Protein AF-X1D6K4-F1 (afdb_monomer)

Solvent-accessible surface area (backbone atoms only — not comparable to full-atom values): 9293 Å² total; per-residue (Å²): 50,53,59,62,35,19,42,33,25,48,25,46,41,37,76,73,69,66,44,91,70,53,72,70,46,48,55,53,16,47,40,40,63,78,58,61,64,81,54,57,71,59,52,52,49,46,63,71,67,69,60,62,79,47,76,46,64,19,52,45,5,48,32,28,40,54,44,59,71,41,58,95,36,74,65,31,14,37,45,28,66,52,76,59,59,41,68,66,34,46,58,49,17,62,76,69,77,43,62,47,64,56,30,28,29,37,39,20,58,60,42,35,44,44,61,42,59,56,78,88,50,46,68,59,51,51,51,57,34,46,77,70,78,40,64,73,47,88,37,57,47,80,38,75,58,65,48,72,40,37,30,39,50,54,95,96,44,75,44,79,56,66,74,44,42,49,76,86,80,132

Structure (mmCIF, N/CA/C/O backbone):
data_AF-X1D6K4-F1
#
_entry.id   AF-X1D6K4-F1
#
loop_
_atom_site.group_PDB
_atom_site.id
_atom_site.type_symbol
_atom_site.label_atom_id
_atom_site.label_alt_id
_atom_site.label_comp_id
_atom_site.label_asym_id
_atom_site.label_entity_id
_atom_site.label_seq_id
_atom_site.pdbx_PDB_ins_code
_atom_site.Cartn_x
_atom_site.Cartn_y
_atom_site.Cartn_z
_atom_site.occupancy
_atom_site.B_iso_or_equiv
_atom_site.auth_seq_id
_atom_site.auth_comp_id
_atom_site.auth_asym_id
_atom_site.auth_atom_id
_atom_site.pdbx_PDB_model_num
ATOM 1 N N . THR A 1 1 ? -1.199 1.014 5.982 1.00 97.06 1 THR A N 1
ATOM 2 C CA . THR A 1 1 ? -0.682 -0.200 5.322 1.00 97.06 1 THR A CA 1
ATOM 3 C C . THR A 1 1 ? 0.587 -0.682 6.001 1.00 97.06 1 THR A C 1
ATOM 5 O O . THR A 1 1 ? 1.212 0.116 6.697 1.00 97.06 1 THR A O 1
ATOM 8 N N . THR A 1 2 ? 0.950 -1.955 5.843 1.00 97.38 2 THR A N 1
ATOM 9 C CA . THR A 1 2 ? 2.176 -2.576 6.384 1.00 97.38 2 THR A CA 1
ATOM 10 C C . THR A 1 2 ? 3.411 -2.428 5.498 1.00 97.38 2 THR A C 1
ATOM 12 O O . THR A 1 2 ? 4.518 -2.670 5.970 1.00 97.38 2 THR A O 1
ATOM 15 N N . GLY A 1 3 ? 3.264 -1.996 4.246 1.00 95.19 3 GLY A N 1
ATOM 16 C CA . GLY A 1 3 ? 4.402 -1.948 3.334 1.00 95.19 3 GLY A CA 1
ATOM 17 C C . GLY A 1 3 ? 4.205 -1.071 2.113 1.00 95.19 3 GLY A C 1
ATOM 18 O O . GLY A 1 3 ? 3.237 -0.311 2.012 1.00 95.19 3 GLY A O 1
ATOM 19 N N . TYR A 1 4 ? 5.191 -1.167 1.224 1.00 96.06 4 TYR A N 1
ATOM 20 C CA . TYR A 1 4 ? 5.246 -0.433 -0.032 1.00 96.06 4 TYR A CA 1
ATOM 21 C C . TYR A 1 4 ? 4.460 -1.154 -1.130 1.00 96.06 4 TYR A C 1
ATOM 23 O O . TYR A 1 4 ? 4.380 -2.378 -1.138 1.00 96.06 4 TYR A O 1
ATOM 31 N N . PHE A 1 5 ? 3.965 -0.390 -2.098 1.00 96.44 5 PHE A N 1
ATOM 32 C CA . PHE A 1 5 ? 3.264 -0.886 -3.278 1.00 96.44 5 PHE A CA 1
ATOM 33 C C . PHE A 1 5 ? 4.077 -0.677 -4.561 1.00 96.44 5 PHE A C 1
ATOM 35 O O . PHE A 1 5 ? 5.007 0.136 -4.613 1.00 96.44 5 PHE A O 1
ATOM 42 N N . GLY A 1 6 ? 3.721 -1.430 -5.605 1.00 96.75 6 GLY A N 1
ATOM 43 C CA . GLY A 1 6 ? 4.252 -1.276 -6.962 1.00 96.75 6 GLY A CA 1
ATOM 44 C C . GLY A 1 6 ? 5.496 -2.099 -7.299 1.00 96.75 6 GLY A C 1
ATOM 45 O O . GLY A 1 6 ? 5.924 -2.100 -8.453 1.00 96.75 6 GLY A O 1
ATOM 46 N N . LEU A 1 7 ? 6.075 -2.832 -6.340 1.00 97.56 7 LEU A N 1
ATOM 47 C CA . LEU A 1 7 ? 7.217 -3.722 -6.599 1.00 97.56 7 LEU A CA 1
ATOM 48 C C . LEU A 1 7 ? 6.847 -4.874 -7.542 1.00 97.56 7 LEU A C 1
ATOM 50 O O . LEU A 1 7 ? 7.606 -5.178 -8.463 1.00 97.56 7 LEU A O 1
ATOM 54 N N . THR A 1 8 ? 5.686 -5.489 -7.327 1.00 96.62 8 THR A N 1
ATOM 55 C CA . THR A 1 8 ? 5.123 -6.541 -8.184 1.00 96.62 8 THR A CA 1
ATOM 56 C C . THR A 1 8 ? 4.736 -5.981 -9.546 1.00 96.62 8 THR A C 1
ATOM 58 O O . THR A 1 8 ? 5.158 -6.529 -10.560 1.00 96.62 8 THR A O 1
ATOM 61 N N . GLY A 1 9 ? 4.067 -4.823 -9.590 1.00 96.31 9 GLY A N 1
ATOM 62 C CA . GLY A 1 9 ? 3.735 -4.119 -10.833 1.00 96.31 9 GLY A CA 1
ATOM 63 C C . GLY A 1 9 ? 4.952 -3.821 -11.707 1.00 96.31 9 GLY A C 1
ATOM 64 O O . GLY A 1 9 ? 4.979 -4.176 -12.887 1.00 96.31 9 GLY A O 1
ATOM 65 N N . ALA A 1 10 ? 6.002 -3.232 -11.126 1.00 97.75 10 ALA A N 1
ATOM 66 C CA . ALA A 1 10 ? 7.268 -3.017 -11.826 1.00 97.75 10 ALA A CA 1
ATOM 67 C C . ALA A 1 10 ? 7.922 -4.345 -12.243 1.00 97.75 10 ALA A C 1
ATOM 69 O O . ALA A 1 10 ? 8.460 -4.463 -13.345 1.00 97.75 10 ALA A O 1
ATOM 70 N N . GLY A 1 11 ? 7.846 -5.366 -11.389 1.00 97.50 11 GLY A N 1
ATOM 71 C CA . GLY A 1 11 ? 8.343 -6.702 -11.689 1.00 97.50 11 GLY A CA 1
ATOM 72 C C . GLY A 1 11 ? 7.653 -7.350 -12.884 1.00 97.50 11 GLY A C 1
ATOM 73 O O . GLY A 1 11 ? 8.345 -7.866 -13.757 1.00 97.50 11 GLY A O 1
ATOM 74 N N . PHE A 1 12 ? 6.328 -7.268 -12.995 1.00 96.56 12 PHE A N 1
ATOM 75 C CA . PHE A 1 12 ? 5.594 -7.784 -14.151 1.00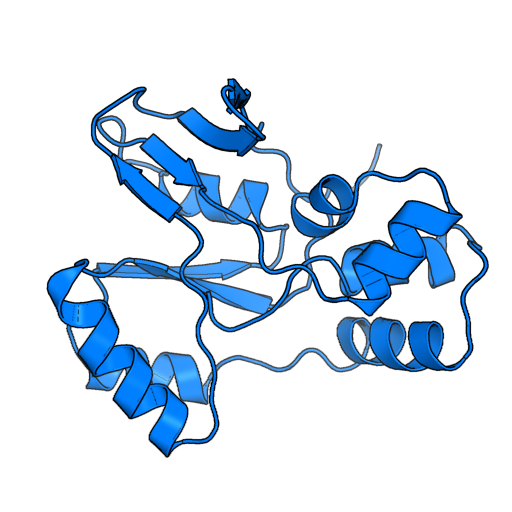 96.56 12 PHE A CA 1
ATOM 76 C C . PHE A 1 12 ? 6.010 -7.079 -15.442 1.00 96.56 12 PHE A C 1
ATOM 78 O O . PHE A 1 12 ? 6.273 -7.750 -16.439 1.00 96.56 12 PHE A O 1
ATOM 85 N N . LYS A 1 13 ? 6.219 -5.755 -15.413 1.00 97.00 13 LYS A N 1
ATOM 86 C CA . LYS A 1 13 ? 6.787 -5.035 -16.566 1.00 97.00 13 LYS A CA 1
ATOM 87 C C . LYS A 1 13 ? 8.161 -5.569 -16.967 1.00 97.00 13 LYS A C 1
ATOM 89 O O . LYS A 1 13 ? 8.446 -5.740 -18.150 1.00 97.00 13 LYS A O 1
ATOM 94 N N . VAL A 1 14 ? 9.024 -5.861 -15.999 1.00 97.81 14 VAL A N 1
ATOM 95 C CA . VAL A 1 14 ? 10.373 -6.376 -16.271 1.00 97.81 14 VAL A CA 1
ATOM 96 C C . VAL A 1 14 ? 10.352 -7.817 -16.785 1.00 97.81 14 VAL A C 1
ATOM 98 O O . VAL A 1 14 ? 11.028 -8.117 -17.767 1.00 97.81 14 VAL A O 1
ATOM 101 N N . PHE A 1 15 ? 9.611 -8.710 -16.130 1.00 97.06 15 PHE A N 1
ATOM 102 C CA . PHE A 1 15 ? 9.700 -10.154 -16.369 1.00 97.06 15 PHE A CA 1
ATOM 103 C C . PHE A 1 15 ? 8.705 -10.687 -17.403 1.00 97.06 15 PHE A C 1
ATOM 105 O O . PHE A 1 15 ? 8.981 -11.728 -17.993 1.00 97.06 15 PHE A O 1
ATOM 112 N N . LEU A 1 16 ? 7.582 -10.000 -17.633 1.00 95.31 16 LEU A N 1
ATOM 113 C CA . LEU A 1 16 ? 6.564 -10.401 -18.612 1.00 95.31 16 LEU A CA 1
ATOM 114 C C . LEU A 1 16 ? 6.611 -9.512 -19.859 1.00 95.31 16 LEU A C 1
ATOM 116 O O . LEU A 1 16 ? 6.642 -10.022 -20.978 1.00 95.31 16 LEU A O 1
ATOM 120 N N . ASP A 1 17 ? 6.724 -8.194 -19.669 1.00 95.62 17 ASP A N 1
ATOM 121 C CA . ASP A 1 17 ? 6.691 -7.225 -20.776 1.00 95.62 17 ASP A CA 1
ATOM 122 C C . ASP A 1 17 ? 8.09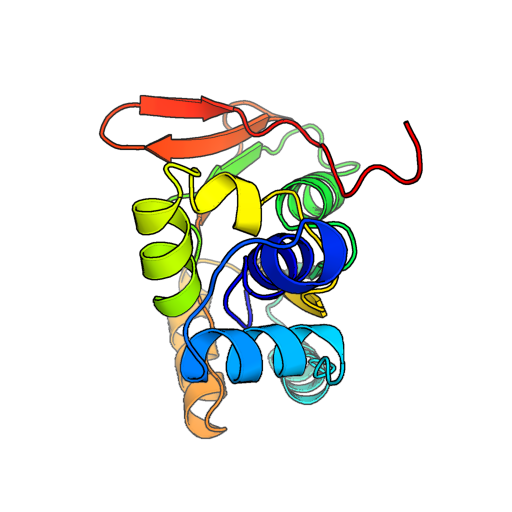8 -6.858 -21.306 1.00 95.62 17 ASP A C 1
ATOM 124 O O . ASP A 1 17 ? 8.236 -6.021 -22.197 1.00 95.62 17 ASP A O 1
ATOM 128 N N . ASN A 1 18 ? 9.160 -7.495 -20.791 1.00 94.94 18 ASN A N 1
ATOM 129 C CA . ASN A 1 18 ? 10.564 -7.322 -21.202 1.00 94.94 18 ASN A CA 1
ATOM 130 C C . ASN A 1 18 ? 11.139 -5.898 -21.032 1.00 94.94 18 ASN A C 1
ATOM 132 O O . ASN A 1 18 ? 12.040 -5.484 -21.772 1.00 94.94 18 ASN A O 1
ATOM 136 N N . TYR A 1 19 ? 10.672 -5.137 -20.038 1.00 97.75 19 TYR A N 1
ATOM 137 C CA . TYR A 1 19 ? 11.240 -3.823 -19.722 1.00 97.75 19 TYR A CA 1
ATOM 138 C C . TYR A 1 19 ? 12.658 -3.938 -19.142 1.00 97.75 19 TYR A C 1
ATOM 140 O O . TYR A 1 19 ? 12.972 -4.812 -18.334 1.00 97.75 19 TYR A O 1
ATOM 148 N N . SER A 1 20 ? 13.537 -2.996 -19.504 1.00 97.81 20 SER A N 1
ATOM 149 C CA . SER A 1 20 ? 14.911 -2.985 -18.988 1.00 97.81 20 SER A CA 1
ATOM 150 C C . SER A 1 20 ? 14.993 -2.456 -17.550 1.00 97.81 20 SER A C 1
ATOM 152 O O . SER A 1 20 ? 14.544 -1.350 -17.246 1.00 97.81 20 SER A O 1
ATOM 154 N N . ALA A 1 21 ? 15.671 -3.194 -16.673 1.00 97.81 21 ALA A N 1
ATOM 155 C CA . ALA A 1 21 ? 15.906 -2.821 -15.278 1.00 97.81 21 ALA A CA 1
ATOM 156 C C . ALA A 1 21 ? 17.351 -3.123 -14.859 1.00 97.81 21 ALA A C 1
ATOM 158 O O . ALA A 1 21 ? 18.017 -3.975 -15.451 1.00 97.81 21 ALA A O 1
ATOM 159 N N . THR A 1 22 ? 17.840 -2.413 -13.843 1.00 98.06 22 THR A N 1
ATOM 160 C CA . THR A 1 22 ? 19.141 -2.703 -13.220 1.00 98.06 22 THR A CA 1
ATOM 161 C C . THR A 1 22 ? 19.106 -4.047 -12.486 1.00 98.06 22 THR A C 1
ATOM 163 O O . THR A 1 22 ? 18.041 -4.508 -12.082 1.00 98.06 22 THR A O 1
ATOM 166 N N . GLU A 1 23 ? 20.263 -4.668 -12.242 1.00 97.56 23 GLU A N 1
ATOM 167 C CA . GLU A 1 23 ? 20.321 -5.932 -11.484 1.00 97.56 23 GLU A CA 1
ATOM 168 C C . GLU A 1 23 ? 19.752 -5.793 -10.063 1.00 97.56 23 GLU A C 1
ATOM 170 O O . GLU A 1 23 ? 19.065 -6.686 -9.570 1.00 97.56 23 GLU A O 1
ATOM 175 N N . LYS A 1 24 ? 19.943 -4.624 -9.435 1.00 97.81 24 LYS A N 1
ATOM 176 C CA . LYS A 1 24 ? 19.329 -4.289 -8.144 1.00 97.81 24 LYS A CA 1
ATOM 177 C C . LYS A 1 24 ? 17.798 -4.293 -8.227 1.00 97.81 24 LYS A C 1
ATOM 179 O O . LYS A 1 24 ? 17.148 -4.904 -7.384 1.00 97.81 24 LYS A O 1
ATOM 184 N N . GLN A 1 25 ? 17.230 -3.635 -9.240 1.00 98.12 25 GLN A N 1
ATOM 185 C CA . GLN A 1 25 ? 15.782 -3.608 -9.473 1.00 98.12 25 GLN A CA 1
ATOM 186 C C . GLN A 1 25 ? 15.238 -5.009 -9.759 1.00 98.12 25 GLN A C 1
ATOM 188 O O . GLN A 1 25 ? 14.292 -5.425 -9.101 1.00 98.12 25 GLN A O 1
ATOM 193 N N . LYS A 1 26 ? 15.875 -5.777 -10.654 1.00 97.94 26 LYS A N 1
ATOM 194 C CA . LYS A 1 26 ? 15.476 -7.163 -10.954 1.00 97.94 26 LYS A CA 1
ATOM 195 C C . LYS A 1 26 ? 15.456 -8.032 -9.700 1.00 97.94 26 LYS A C 1
ATOM 197 O O . LYS A 1 26 ? 14.474 -8.720 -9.454 1.00 97.94 26 LYS A O 1
ATOM 202 N N . SER A 1 27 ? 16.513 -7.978 -8.888 1.00 97.75 27 SER A N 1
ATOM 203 C CA . SER A 1 27 ? 16.574 -8.733 -7.634 1.00 97.75 27 SER A CA 1
ATOM 204 C C . SER A 1 27 ? 15.437 -8.343 -6.685 1.00 97.75 27 SER A C 1
ATOM 206 O O . SER A 1 27 ? 14.770 -9.218 -6.137 1.00 97.75 27 SER A O 1
ATOM 208 N N . LYS A 1 28 ? 15.169 -7.041 -6.532 1.00 97.12 28 LYS A N 1
ATOM 209 C CA . LYS A 1 28 ? 14.129 -6.549 -5.625 1.00 97.12 28 LYS A CA 1
ATOM 210 C C . LYS A 1 28 ? 12.713 -6.884 -6.103 1.00 97.12 28 LYS A C 1
ATOM 212 O O . LYS A 1 28 ? 11.921 -7.395 -5.319 1.00 97.12 28 LYS A O 1
ATOM 217 N N . PHE A 1 29 ? 12.412 -6.639 -7.376 1.00 97.62 29 PHE A N 1
ATOM 218 C CA . PHE A 1 29 ? 11.107 -6.941 -7.966 1.00 97.62 29 PHE A CA 1
ATOM 219 C C . PHE A 1 29 ? 10.852 -8.451 -8.024 1.00 97.62 29 PHE A C 1
ATOM 221 O O . PHE A 1 29 ? 9.755 -8.908 -7.725 1.00 97.62 29 PHE A O 1
ATOM 228 N N . GLY A 1 30 ? 11.883 -9.239 -8.345 1.00 97.06 30 GLY A N 1
ATOM 229 C CA . GLY A 1 30 ? 11.799 -10.697 -8.340 1.00 97.06 30 GLY A CA 1
ATOM 230 C C . GLY A 1 30 ? 11.538 -11.256 -6.944 1.00 97.06 30 GLY A C 1
ATOM 231 O O . GLY A 1 30 ? 10.721 -12.155 -6.800 1.00 97.06 30 GLY A O 1
ATOM 232 N N . ASN A 1 31 ? 12.173 -10.704 -5.904 1.00 96.50 31 ASN A N 1
ATOM 233 C CA . ASN A 1 31 ? 11.887 -11.096 -4.522 1.00 96.50 31 ASN A CA 1
ATOM 234 C C . ASN A 1 31 ? 10.415 -10.830 -4.163 1.00 96.50 31 ASN A C 1
ATOM 236 O O . ASN A 1 31 ? 9.749 -11.734 -3.671 1.00 96.50 31 ASN A O 1
ATOM 240 N N . ALA A 1 32 ? 9.887 -9.649 -4.507 1.00 95.56 32 ALA A N 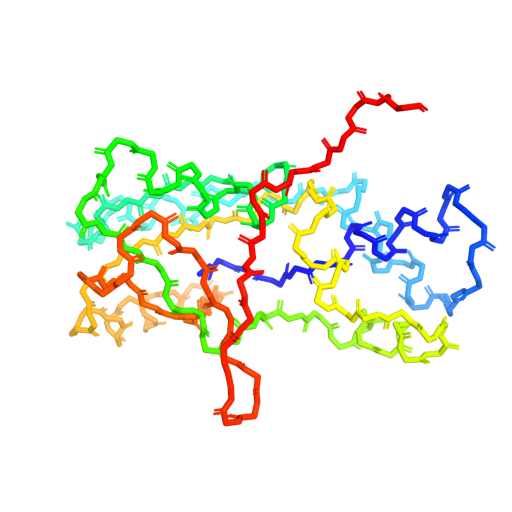1
ATOM 241 C CA . ALA A 1 32 ? 8.484 -9.317 -4.256 1.00 95.56 32 ALA A CA 1
ATOM 242 C C . ALA A 1 32 ? 7.502 -10.301 -4.923 1.00 95.56 32 ALA A C 1
ATOM 244 O O . ALA A 1 32 ? 6.529 -10.691 -4.293 1.00 95.56 32 ALA A O 1
ATOM 245 N N . ILE A 1 33 ? 7.783 -10.746 -6.155 1.00 95.31 33 ILE A N 1
ATOM 246 C CA . ILE A 1 33 ? 6.922 -11.689 -6.894 1.00 95.31 33 ILE A CA 1
ATOM 247 C C . ILE A 1 33 ? 7.078 -13.132 -6.399 1.00 95.31 33 ILE A C 1
ATOM 249 O O . ILE A 1 33 ? 6.097 -13.835 -6.187 1.00 95.31 33 ILE A O 1
ATOM 253 N N . TYR A 1 34 ? 8.314 -13.615 -6.265 1.00 94.38 34 TYR A N 1
ATOM 254 C CA . TYR A 1 34 ? 8.575 -15.041 -6.031 1.00 94.38 34 TYR A CA 1
ATOM 255 C C . TYR A 1 34 ? 8.642 -15.412 -4.552 1.00 94.38 34 TYR A C 1
ATOM 257 O O . TYR A 1 34 ? 8.630 -16.594 -4.214 1.00 94.38 34 TYR A O 1
ATOM 265 N N . THR A 1 35 ? 8.778 -14.424 -3.667 1.00 94.12 35 THR A N 1
ATOM 266 C CA . THR A 1 35 ? 8.916 -14.632 -2.220 1.00 94.12 35 THR A CA 1
ATOM 267 C C . THR A 1 35 ? 8.025 -13.661 -1.429 1.00 94.12 35 THR A C 1
ATOM 269 O O . THR A 1 35 ? 8.527 -12.954 -0.549 1.00 94.12 35 THR A O 1
ATOM 272 N N . PRO A 1 36 ? 6.707 -13.596 -1.712 1.00 89.06 36 PRO A N 1
ATOM 273 C CA . PRO A 1 36 ? 5.813 -12.705 -0.984 1.00 89.06 36 PRO A CA 1
ATOM 274 C C . PRO A 1 36 ? 5.786 -13.073 0.504 1.00 89.06 36 PRO A C 1
ATOM 276 O O . PRO A 1 36 ? 5.712 -14.245 0.887 1.00 89.06 36 PRO A O 1
ATOM 279 N N . ALA A 1 37 ? 5.866 -12.059 1.362 1.00 87.25 37 ALA A N 1
ATOM 280 C CA . ALA A 1 37 ? 5.888 -12.242 2.805 1.00 87.25 37 ALA A CA 1
ATOM 281 C C . ALA A 1 37 ? 4.482 -12.073 3.387 1.00 87.25 37 ALA A C 1
ATOM 283 O O . ALA A 1 37 ? 3.940 -10.971 3.412 1.00 87.25 37 ALA A O 1
ATOM 284 N N . ALA A 1 38 ? 3.915 -13.152 3.929 1.00 90.88 38 ALA A N 1
ATOM 285 C CA . ALA A 1 38 ? 2.659 -13.068 4.663 1.00 90.88 38 ALA A CA 1
ATOM 286 C C . ALA A 1 38 ? 2.816 -12.196 5.922 1.00 90.88 38 ALA A C 1
ATOM 288 O O . ALA A 1 38 ? 3.670 -12.454 6.777 1.00 90.88 38 ALA A O 1
ATOM 289 N N . ARG A 1 39 ? 1.932 -11.207 6.075 1.00 96.06 39 ARG A N 1
ATOM 290 C CA . ARG A 1 39 ? 1.917 -10.217 7.168 1.00 96.06 39 ARG A CA 1
ATOM 291 C C . ARG A 1 39 ? 1.322 -10.750 8.477 1.00 96.06 39 ARG A C 1
ATOM 293 O O . ARG A 1 39 ? 0.516 -10.102 9.145 1.00 96.06 39 ARG A O 1
ATOM 300 N N . LEU A 1 40 ? 1.692 -11.980 8.843 1.00 95.81 40 LEU A N 1
ATOM 301 C CA . LEU A 1 40 ? 1.113 -12.702 9.979 1.00 95.81 40 LEU A CA 1
ATOM 302 C C . LEU A 1 40 ? 1.449 -12.040 11.321 1.00 95.81 40 LEU A C 1
ATOM 304 O O . LEU A 1 40 ? 0.595 -11.959 12.201 1.00 95.81 40 LEU A O 1
ATOM 308 N N . LYS A 1 41 ? 2.692 -11.577 11.494 1.00 96.88 41 LYS A N 1
ATOM 309 C CA . LYS A 1 41 ? 3.133 -10.954 12.752 1.00 96.88 41 LYS A CA 1
ATOM 310 C C . LYS A 1 41 ? 2.417 -9.627 12.977 1.00 96.88 41 LYS A C 1
ATOM 312 O O . LYS A 1 41 ? 1.953 -9.364 14.083 1.00 96.88 41 LYS A O 1
ATOM 317 N N . GLU A 1 42 ? 2.291 -8.840 11.916 1.00 97.75 42 GLU A N 1
ATOM 318 C CA . GLU A 1 42 ? 1.548 -7.590 11.872 1.00 97.75 42 GLU A CA 1
ATOM 319 C C . GLU A 1 42 ? 0.073 -7.838 12.214 1.00 97.75 42 GLU A C 1
ATOM 321 O O . GLU A 1 42 ? -0.451 -7.220 13.138 1.00 97.75 42 GLU A O 1
ATOM 326 N N . GLY A 1 43 ? -0.570 -8.814 11.562 1.00 97.00 43 GLY A N 1
ATOM 327 C CA . GLY A 1 43 ? -1.964 -9.180 11.832 1.00 97.00 43 GLY A CA 1
ATOM 328 C C . GLY A 1 43 ? -2.217 -9.647 13.273 1.00 97.00 43 GLY A C 1
ATOM 329 O O . GLY A 1 43 ? -3.200 -9.244 13.897 1.00 97.00 43 GLY A O 1
ATOM 330 N N . LEU A 1 44 ? -1.312 -10.445 13.851 1.00 97.06 44 LEU A N 1
ATOM 331 C CA . LEU A 1 44 ? -1.402 -10.854 15.258 1.00 97.06 44 LEU A CA 1
ATOM 332 C C . LEU A 1 44 ? -1.262 -9.659 16.209 1.00 97.06 44 LEU A C 1
ATOM 334 O O . LEU A 1 44 ? -2.012 -9.561 17.181 1.00 97.06 44 LEU A O 1
ATOM 338 N N . LEU A 1 45 ? -0.342 -8.735 15.921 1.00 97.44 45 LEU A N 1
ATOM 339 C CA . LEU A 1 45 ? -0.167 -7.518 16.713 1.00 97.44 45 LEU A CA 1
ATOM 340 C C . LEU A 1 45 ? -1.406 -6.622 16.616 1.00 97.44 45 LEU A C 1
ATOM 342 O O . LEU A 1 45 ? -1.880 -6.134 17.637 1.00 97.44 45 LEU A O 1
ATOM 346 N N . PHE A 1 46 ? -1.992 -6.472 15.427 1.00 97.88 46 PHE A N 1
ATOM 347 C CA . PHE A 1 46 ? -3.249 -5.748 15.223 1.00 97.88 46 PHE A CA 1
ATOM 348 C C . PHE A 1 46 ? -4.392 -6.328 16.061 1.00 97.88 46 PHE A C 1
ATOM 350 O O . PHE A 1 46 ? -5.117 -5.575 16.717 1.00 97.88 46 PHE A O 1
ATOM 357 N N . SER A 1 47 ? -4.510 -7.658 16.111 1.00 96.56 47 SER A N 1
ATOM 358 C CA . SER A 1 47 ? -5.497 -8.332 16.959 1.00 96.56 47 SER A CA 1
ATOM 359 C C . SER A 1 47 ? -5.252 -8.089 18.450 1.00 96.56 47 SER A C 1
ATOM 361 O O . SER A 1 47 ? -6.214 -7.921 19.194 1.00 96.56 47 SER A O 1
ATOM 363 N N . GLN A 1 48 ? -3.994 -8.074 18.899 1.00 96.81 48 GLN A N 1
ATOM 364 C CA . GLN A 1 48 ? -3.644 -7.803 20.300 1.00 96.81 48 GLN A CA 1
ATOM 365 C C . GLN A 1 48 ? -3.845 -6.333 20.677 1.00 96.81 48 GLN A C 1
ATOM 367 O O . GLN A 1 48 ? -4.224 -6.035 21.806 1.00 96.81 48 GLN A O 1
ATOM 372 N N . PHE A 1 49 ? -3.608 -5.419 19.734 1.00 97.69 49 PHE A N 1
ATOM 373 C CA . PHE A 1 49 ? -3.800 -3.987 19.925 1.00 97.69 49 PHE A CA 1
ATOM 374 C C . PHE A 1 49 ? -5.273 -3.634 20.163 1.00 97.69 49 PHE A C 1
ATOM 376 O O . PHE A 1 49 ? -5.574 -2.738 20.945 1.00 97.69 49 PHE A O 1
ATOM 383 N N . GLY A 1 50 ? -6.200 -4.342 19.508 1.00 97.69 50 GLY A N 1
ATOM 384 C CA . GLY A 1 50 ? -7.634 -4.268 19.805 1.00 97.69 50 GLY A CA 1
ATOM 385 C C . GLY A 1 50 ? -8.344 -2.980 19.367 1.00 97.69 50 GLY A C 1
ATOM 386 O O . GLY A 1 50 ? -9.518 -2.809 19.682 1.00 97.69 50 GLY A O 1
ATOM 387 N N . LYS A 1 51 ? -7.667 -2.082 18.635 1.00 97.88 51 LYS A N 1
ATOM 388 C CA . LYS A 1 51 ? -8.230 -0.808 18.134 1.00 97.88 51 LYS A CA 1
ATOM 389 C C . LYS A 1 51 ? -8.210 -0.668 16.603 1.00 97.88 51 LYS A C 1
ATOM 391 O O . LYS A 1 51 ? -8.331 0.431 16.066 1.00 97.88 51 LYS A O 1
ATOM 396 N N . ILE A 1 52 ? -8.036 -1.778 15.885 1.00 97.88 52 ILE A N 1
ATOM 397 C CA . ILE A 1 52 ? -8.191 -1.824 14.426 1.00 97.88 52 ILE A CA 1
ATOM 398 C C . ILE A 1 52 ? -9.672 -2.027 14.094 1.00 97.88 52 ILE A C 1
ATOM 400 O O . ILE A 1 52 ? -10.289 -2.967 14.586 1.00 97.88 52 ILE A O 1
ATOM 404 N N . HIS A 1 53 ? -10.249 -1.158 13.261 1.00 95.50 53 HIS A N 1
ATOM 405 C CA . HIS A 1 53 ? -11.669 -1.236 12.889 1.00 95.50 53 HIS A CA 1
ATOM 406 C C . HIS A 1 53 ? -11.932 -2.103 11.656 1.00 95.50 53 HIS A C 1
ATOM 408 O O . HIS A 1 53 ? -13.010 -2.670 11.512 1.00 95.50 53 HIS A O 1
ATOM 414 N N . SER A 1 54 ? -10.972 -2.170 10.737 1.00 95.38 54 SER A N 1
ATOM 415 C CA . SER A 1 54 ? -11.046 -2.996 9.534 1.00 95.38 54 SER A CA 1
ATOM 416 C C . SER A 1 54 ? -9.637 -3.324 9.059 1.00 95.38 54 SER A C 1
ATOM 418 O O . SER A 1 54 ? -8.709 -2.556 9.325 1.00 95.38 54 SER A O 1
ATOM 420 N N . CYS A 1 55 ? -9.480 -4.477 8.416 1.00 96.69 55 CYS A N 1
ATOM 421 C CA . CYS A 1 55 ? -8.215 -4.967 7.888 1.00 96.69 55 CYS A CA 1
ATOM 422 C C . CYS A 1 55 ? -8.497 -5.931 6.726 1.00 96.69 55 CYS A C 1
ATOM 424 O O . CYS A 1 55 ? -9.312 -6.837 6.888 1.00 96.69 55 CYS A O 1
ATOM 426 N N . ILE A 1 56 ? -7.831 -5.737 5.592 1.00 95.69 56 ILE A N 1
ATOM 427 C CA . ILE A 1 56 ? -7.850 -6.616 4.414 1.00 95.69 56 ILE A CA 1
ATOM 428 C C . ILE A 1 56 ? -6.422 -6.733 3.874 1.00 95.69 56 ILE A C 1
ATOM 430 O O . ILE A 1 56 ? -5.627 -5.808 4.047 1.00 95.69 56 ILE A O 1
ATOM 434 N N . ASP A 1 57 ? -6.072 -7.847 3.249 1.00 95.38 57 ASP A N 1
ATOM 435 C CA . ASP A 1 57 ? -4.849 -7.969 2.461 1.00 95.38 57 ASP A CA 1
ATOM 436 C C . ASP A 1 57 ? -5.045 -7.458 1.026 1.00 95.38 57 ASP A C 1
ATOM 438 O O . ASP A 1 57 ? -6.143 -7.500 0.478 1.00 95.38 57 ASP A O 1
ATOM 442 N N . SER A 1 58 ? -3.974 -6.941 0.423 1.00 94.00 58 SER A N 1
ATOM 443 C CA . SER A 1 58 ? -3.978 -6.475 -0.964 1.00 94.00 58 SER A CA 1
ATOM 444 C C . SER A 1 58 ? -3.406 -7.529 -1.906 1.00 94.00 58 SER A C 1
ATOM 446 O O . SER A 1 58 ? -2.200 -7.537 -2.161 1.00 94.00 58 SER A O 1
ATOM 448 N N . SER A 1 59 ? -4.272 -8.399 -2.431 1.00 92.81 59 SER A N 1
ATOM 449 C CA . SER A 1 59 ? -3.934 -9.387 -3.468 1.00 92.81 59 SER A CA 1
ATOM 450 C C . SER A 1 59 ? -4.228 -8.895 -4.887 1.00 92.81 59 SER A C 1
ATOM 452 O O . SER A 1 59 ? -3.440 -9.141 -5.785 1.00 92.81 59 SER A O 1
ATOM 454 N N . ASP A 1 60 ? -5.313 -8.147 -5.101 1.00 92.31 60 ASP A N 1
ATOM 455 C CA . ASP A 1 60 ? -5.753 -7.732 -6.450 1.00 92.31 60 ASP A CA 1
ATOM 456 C C . ASP A 1 60 ? -5.359 -6.286 -6.804 1.00 92.31 60 ASP A C 1
ATOM 458 O O . ASP A 1 60 ? -5.799 -5.727 -7.810 1.00 92.31 60 ASP A O 1
ATOM 462 N N . GLY A 1 61 ? -4.546 -5.664 -5.949 1.00 93.69 61 GLY A N 1
ATOM 463 C CA . GLY A 1 61 ? -4.068 -4.292 -6.078 1.00 93.69 61 GLY A CA 1
ATOM 464 C C . GLY A 1 61 ? -4.699 -3.344 -5.062 1.00 93.69 61 GLY A C 1
ATOM 465 O O . GLY A 1 61 ? -5.796 -3.572 -4.534 1.00 93.69 61 GLY A O 1
ATOM 466 N N . LEU A 1 62 ? -3.992 -2.248 -4.782 1.00 96.31 62 LEU A N 1
ATOM 467 C CA . LEU A 1 62 ? -4.391 -1.264 -3.777 1.00 96.31 62 LEU A CA 1
ATOM 468 C C . LEU A 1 62 ? -5.755 -0.639 -4.094 1.00 96.31 62 LEU A C 1
ATOM 470 O O . LEU A 1 62 ? -6.577 -0.493 -3.192 1.00 96.31 62 LEU A O 1
ATOM 474 N N . ALA A 1 63 ? -6.020 -0.295 -5.358 1.00 95.94 63 ALA A N 1
ATOM 475 C CA . ALA A 1 63 ? -7.281 0.329 -5.757 1.00 95.94 63 ALA A CA 1
ATOM 476 C C . ALA A 1 63 ? -8.487 -0.580 -5.472 1.00 95.94 63 ALA A C 1
ATOM 478 O O . ALA A 1 63 ? -9.466 -0.140 -4.864 1.00 95.94 63 ALA A O 1
ATOM 479 N N . TRP A 1 64 ? -8.393 -1.860 -5.843 1.00 95.75 64 TRP A N 1
ATOM 480 C CA . TRP A 1 64 ? -9.440 -2.845 -5.570 1.00 95.75 64 TRP A CA 1
ATOM 481 C C . TRP A 1 64 ? -9.619 -3.096 -4.072 1.00 95.75 64 TRP A C 1
ATOM 483 O O . TRP A 1 64 ? -10.734 -3.110 -3.558 1.00 95.75 64 TRP A O 1
ATOM 493 N N . SER A 1 65 ? -8.517 -3.201 -3.338 1.00 96.00 65 SER A N 1
ATOM 494 C CA . SER A 1 65 ? -8.555 -3.466 -1.900 1.00 96.00 65 SER A CA 1
ATOM 495 C C . SER A 1 65 ? -9.151 -2.297 -1.103 1.00 96.00 65 SER A C 1
ATOM 497 O O . SER A 1 65 ? -9.873 -2.503 -0.127 1.00 96.00 65 SER A O 1
ATOM 499 N N . LEU A 1 66 ? -8.911 -1.052 -1.531 1.00 96.31 66 LEU A N 1
ATOM 500 C CA . LEU A 1 66 ? -9.569 0.136 -0.972 1.00 96.31 66 LEU A CA 1
ATOM 501 C C . LEU A 1 66 ? -11.073 0.153 -1.271 1.00 96.31 66 LEU A C 1
ATOM 503 O O . LEU A 1 66 ? -11.866 0.540 -0.411 1.00 96.31 66 LEU A O 1
ATOM 507 N N . PHE A 1 67 ? -11.474 -0.295 -2.461 1.00 95.19 67 PHE A N 1
ATOM 508 C CA . PHE A 1 67 ? -12.883 -0.458 -2.809 1.00 95.19 67 PHE A CA 1
ATOM 509 C C . PHE A 1 67 ? -13.559 -1.520 -1.940 1.00 95.19 67 PHE A C 1
ATOM 511 O O . PHE A 1 67 ? -14.615 -1.267 -1.362 1.00 95.19 67 PHE A O 1
ATOM 518 N N . GLU A 1 68 ? -12.914 -2.667 -1.747 1.00 95.25 68 GLU A N 1
ATOM 519 C CA . GLU A 1 68 ? -13.396 -3.721 -0.856 1.00 95.25 68 GLU A CA 1
ATOM 520 C C . GLU A 1 68 ? -13.497 -3.244 0.605 1.00 95.25 68 GLU A C 1
ATOM 522 O O . GLU A 1 68 ? -14.458 -3.582 1.303 1.00 95.25 68 GLU A O 1
ATOM 527 N N . LEU A 1 69 ? -12.580 -2.379 1.064 1.00 94.06 69 LEU A N 1
ATOM 528 C CA . LEU A 1 69 ? -12.692 -1.719 2.371 1.00 94.06 69 LEU A CA 1
ATOM 529 C C . LEU A 1 69 ? -13.931 -0.825 2.481 1.00 94.06 69 LEU A C 1
ATOM 531 O O . LEU A 1 69 ? -14.529 -0.771 3.559 1.00 94.06 69 LEU A O 1
ATOM 535 N N . LEU A 1 70 ? -14.343 -0.154 1.404 1.00 93.31 70 LEU A N 1
ATOM 536 C CA . LEU A 1 70 ? -15.584 0.627 1.356 1.00 93.31 70 LEU A CA 1
ATOM 537 C C . LEU A 1 70 ? -16.835 -0.216 1.101 1.00 93.31 70 LEU A C 1
ATOM 539 O O . LEU A 1 70 ? -17.942 0.275 1.311 1.00 93.31 70 LEU A O 1
ATOM 543 N N . ARG A 1 71 ? -16.702 -1.480 0.688 1.00 90.56 71 ARG A N 1
ATOM 544 C CA . ARG A 1 71 ? -17.858 -2.311 0.342 1.00 90.56 71 ARG A CA 1
ATOM 545 C C . ARG A 1 71 ? -18.851 -2.389 1.504 1.00 90.56 71 ARG A C 1
ATOM 547 O O . ARG A 1 71 ? -18.476 -2.665 2.652 1.00 90.56 71 ARG A O 1
ATOM 554 N N . ASN A 1 72 ? -20.124 -2.160 1.180 1.00 87.31 72 ASN A N 1
ATOM 555 C CA . ASN A 1 72 ? -21.251 -2.065 2.115 1.00 87.31 72 ASN A CA 1
ATOM 556 C C . ASN A 1 72 ? -21.122 -0.928 3.154 1.00 87.31 72 ASN A C 1
ATOM 558 O O . ASN A 1 72 ? -21.674 -1.032 4.249 1.00 87.31 72 ASN A O 1
ATOM 562 N N . LYS A 1 73 ? -20.363 0.134 2.848 1.00 90.94 73 LYS A N 1
ATOM 563 C CA . LYS A 1 73 ? -20.221 1.352 3.665 1.00 90.94 73 LYS A CA 1
ATOM 564 C C . LYS A 1 73 ? -20.607 2.573 2.835 1.00 90.94 73 LYS A C 1
ATOM 566 O O . LYS A 1 73 ? -19.799 3.468 2.615 1.00 90.94 73 LYS A O 1
ATOM 571 N N . ASP A 1 74 ? -21.855 2.586 2.384 1.00 87.94 74 ASP A N 1
ATOM 572 C CA . ASP A 1 74 ? -22.360 3.508 1.356 1.00 87.94 74 ASP A CA 1
ATOM 573 C C . ASP A 1 74 ? -22.314 4.995 1.756 1.00 87.94 74 ASP A C 1
ATOM 575 O O . ASP A 1 74 ? -22.429 5.867 0.901 1.00 87.94 74 ASP A O 1
ATOM 579 N N . GLU A 1 75 ? -22.125 5.297 3.044 1.00 94.56 75 GLU A N 1
ATOM 580 C CA . GLU A 1 75 ? -21.996 6.659 3.582 1.00 94.56 75 GLU A CA 1
ATOM 581 C C . GLU A 1 75 ? -20.539 7.151 3.664 1.00 94.56 75 GLU A C 1
ATOM 583 O O . GLU A 1 75 ? -20.296 8.291 4.058 1.00 94.56 75 GLU A O 1
ATOM 588 N N . LEU A 1 76 ? -19.560 6.308 3.317 1.00 96.38 76 LEU A N 1
ATOM 589 C CA . LEU A 1 76 ? -18.136 6.595 3.481 1.00 96.38 76 LEU A CA 1
ATOM 590 C C . LEU A 1 76 ? -17.403 6.658 2.136 1.00 96.38 76 LEU A C 1
ATOM 592 O O . LEU A 1 76 ? -17.722 5.946 1.188 1.00 96.38 76 LEU A O 1
ATOM 596 N N . GLY A 1 77 ? -16.379 7.500 2.084 1.00 97.12 77 GLY A N 1
ATOM 597 C CA . GLY A 1 77 ? -15.367 7.581 1.037 1.00 97.12 77 GLY A CA 1
ATOM 598 C C . GLY A 1 77 ? -13.955 7.483 1.623 1.00 97.12 77 GLY A C 1
ATOM 599 O O . GLY A 1 77 ? -13.760 7.445 2.846 1.00 97.12 77 GLY A O 1
ATOM 600 N N . ILE A 1 78 ? -12.952 7.452 0.748 1.00 97.62 78 ILE A N 1
ATOM 601 C CA . ILE A 1 78 ? -11.531 7.436 1.117 1.00 97.62 78 ILE A CA 1
ATOM 602 C C . ILE A 1 78 ? -10.821 8.599 0.436 1.00 97.62 78 ILE A C 1
ATOM 604 O O . ILE A 1 78 ? -10.879 8.740 -0.782 1.00 97.62 78 ILE A O 1
ATOM 608 N N . LEU A 1 79 ? -10.094 9.390 1.223 1.00 97.56 79 LEU A N 1
ATOM 609 C CA . LEU A 1 79 ? -9.146 10.374 0.712 1.00 97.56 79 LEU A CA 1
ATOM 610 C C . LEU A 1 79 ? -7.728 9.903 1.037 1.00 97.56 79 LEU A C 1
ATOM 612 O O . LEU A 1 79 ? -7.362 9.823 2.211 1.00 97.56 79 LEU A O 1
ATOM 616 N N . LEU A 1 80 ? -6.958 9.575 0.006 1.00 97.69 80 LEU A N 1
ATOM 617 C CA . LEU A 1 80 ? -5.546 9.238 0.094 1.00 97.69 80 LEU A CA 1
ATOM 618 C C . LEU A 1 80 ? -4.699 10.506 0.005 1.00 97.69 80 LEU A C 1
ATOM 620 O O . LEU A 1 80 ? -4.880 11.313 -0.904 1.00 97.69 80 LEU A O 1
ATOM 624 N N . ASP A 1 81 ? -3.755 10.646 0.929 1.00 95.88 81 ASP A N 1
ATOM 625 C CA . ASP A 1 81 ? -2.771 11.732 0.936 1.00 95.88 81 ASP A CA 1
ATOM 626 C C . ASP A 1 81 ? -1.502 11.332 0.162 1.00 95.88 81 ASP A C 1
ATOM 628 O O . ASP A 1 81 ? -0.790 12.184 -0.361 1.00 95.88 81 ASP A O 1
ATOM 632 N N . ASN A 1 82 ? -1.192 10.031 0.116 1.00 95.12 82 ASN A N 1
ATOM 633 C CA . ASN A 1 82 ? -0.010 9.485 -0.545 1.00 95.12 82 ASN A CA 1
ATOM 634 C C . ASN A 1 82 ? -0.139 7.968 -0.755 1.00 95.12 82 ASN A C 1
ATOM 636 O O . ASN A 1 82 ? -0.901 7.294 -0.066 1.00 95.12 82 ASN A O 1
ATOM 640 N N . ILE A 1 83 ? 0.690 7.408 -1.639 1.00 96.12 83 ILE A N 1
ATOM 641 C CA . ILE A 1 83 ? 0.887 5.959 -1.772 1.00 96.12 83 ILE A CA 1
ATOM 642 C C . ILE A 1 83 ? 2.345 5.652 -1.400 1.00 96.12 83 ILE A C 1
ATOM 644 O O . ILE A 1 83 ? 3.250 6.316 -1.907 1.00 96.12 83 ILE A O 1
ATOM 648 N N . PRO A 1 84 ? 2.623 4.694 -0.498 1.00 96.69 84 PRO A N 1
ATOM 649 C CA . PRO A 1 84 ? 3.987 4.335 -0.150 1.00 96.69 84 PRO A CA 1
ATOM 650 C C . PRO A 1 84 ? 4.552 3.493 -1.291 1.00 96.69 84 PRO A C 1
ATOM 652 O O . PRO A 1 84 ? 4.346 2.287 -1.347 1.00 96.69 84 PRO A O 1
ATOM 655 N N . ILE A 1 85 ? 5.247 4.138 -2.219 1.00 97.75 85 ILE A N 1
ATOM 656 C CA . ILE A 1 85 ? 5.881 3.486 -3.366 1.00 97.75 85 ILE A CA 1
ATOM 657 C C . ILE A 1 85 ? 7.358 3.263 -3.047 1.00 97.75 85 ILE A C 1
ATOM 659 O O . ILE A 1 85 ? 8.020 4.133 -2.478 1.00 97.75 85 ILE A O 1
ATOM 663 N N . ASP A 1 86 ? 7.883 2.083 -3.380 1.00 96.62 86 ASP A N 1
ATOM 664 C CA . ASP A 1 86 ? 9.305 1.813 -3.177 1.00 96.62 86 ASP A CA 1
ATOM 665 C C . ASP A 1 86 ? 10.158 2.694 -4.109 1.00 96.62 86 ASP A C 1
ATOM 667 O O . ASP A 1 86 ? 9.883 2.733 -5.308 1.00 96.62 86 ASP A O 1
ATOM 671 N N . PRO A 1 87 ? 11.254 3.318 -3.640 1.00 97.25 87 PRO A N 1
ATOM 672 C CA . PRO A 1 87 ? 12.080 4.179 -4.491 1.00 97.25 87 PRO A CA 1
ATOM 673 C C . PRO A 1 87 ? 12.600 3.501 -5.767 1.00 97.25 87 PRO A C 1
ATOM 675 O O . PRO A 1 87 ? 12.748 4.148 -6.794 1.00 97.25 87 PRO A O 1
ATOM 678 N N . ASN A 1 88 ? 12.831 2.179 -5.748 1.00 98.00 88 ASN A N 1
ATOM 679 C CA . ASN A 1 88 ? 13.284 1.467 -6.952 1.00 98.00 88 ASN A CA 1
ATOM 680 C C . ASN A 1 88 ? 12.180 1.374 -8.017 1.00 98.00 88 ASN A C 1
ATOM 682 O O . ASN A 1 88 ? 12.505 1.227 -9.197 1.00 98.00 88 ASN A O 1
ATOM 686 N N . VAL A 1 89 ? 10.908 1.431 -7.601 1.00 98.31 89 VAL A N 1
ATOM 687 C CA . VAL A 1 89 ? 9.732 1.516 -8.477 1.00 98.31 89 VAL A CA 1
ATOM 688 C C . VAL A 1 89 ? 9.613 2.926 -9.033 1.00 98.31 89 VAL A C 1
ATOM 690 O O . VAL A 1 89 ? 9.430 3.054 -10.235 1.00 98.31 89 VAL A O 1
ATOM 693 N N . THR A 1 90 ? 9.796 3.965 -8.211 1.00 98.19 90 THR A N 1
ATOM 694 C CA . THR A 1 90 ? 9.836 5.361 -8.679 1.00 98.19 90 THR A CA 1
ATOM 695 C C . THR A 1 90 ? 10.914 5.553 -9.747 1.00 98.19 90 THR A C 1
ATOM 697 O O . THR A 1 90 ? 10.590 5.937 -10.867 1.00 98.19 90 THR A O 1
ATOM 700 N N . ASP A 1 91 ? 12.159 5.149 -9.468 1.00 98.31 91 ASP A N 1
ATOM 701 C CA . ASP A 1 91 ? 13.276 5.230 -10.424 1.00 98.31 91 ASP A CA 1
ATOM 702 C C . ASP A 1 91 ? 12.987 4.453 -11.726 1.00 98.31 91 ASP A C 1
ATOM 704 O O . ASP A 1 91 ? 13.383 4.847 -12.826 1.00 98.31 91 ASP A O 1
ATOM 708 N N . PHE A 1 92 ? 12.326 3.296 -11.610 1.00 98.56 92 PHE A N 1
ATOM 709 C CA . PHE A 1 92 ? 11.933 2.486 -12.763 1.00 98.56 92 PHE A CA 1
ATOM 710 C C . PHE A 1 92 ? 10.848 3.183 -13.590 1.00 98.56 92 PHE A C 1
ATOM 712 O O . PHE A 1 92 ? 10.960 3.250 -14.813 1.00 98.56 92 PHE A O 1
ATOM 719 N N . ALA A 1 93 ? 9.817 3.699 -12.927 1.00 98.00 93 ALA A N 1
ATOM 720 C CA . ALA A 1 93 ? 8.683 4.358 -13.550 1.00 98.00 93 ALA A CA 1
ATOM 721 C C . ALA A 1 93 ? 9.131 5.619 -14.305 1.00 98.00 93 ALA A C 1
ATOM 723 O O . ALA A 1 93 ? 8.826 5.756 -15.490 1.00 98.00 93 ALA A O 1
ATOM 724 N N . GLU A 1 94 ? 9.965 6.457 -13.678 1.00 98.00 94 GLU A N 1
ATOM 725 C CA . GLU A 1 94 ? 10.559 7.648 -14.298 1.00 98.00 94 GLU A CA 1
ATOM 726 C C . GLU A 1 94 ? 11.344 7.304 -15.569 1.00 98.00 94 GLU A C 1
ATOM 728 O O . GLU A 1 94 ? 11.124 7.901 -16.623 1.00 98.00 94 GLU A O 1
ATOM 733 N N . LYS A 1 95 ? 12.217 6.288 -15.509 1.00 97.94 95 LYS A N 1
ATOM 734 C CA . LYS A 1 95 ? 13.021 5.851 -16.663 1.00 97.94 95 LYS A CA 1
ATOM 735 C C . LYS A 1 95 ? 12.160 5.449 -17.865 1.00 97.94 95 LYS A C 1
ATOM 737 O O . LYS A 1 95 ? 12.578 5.634 -19.009 1.00 97.94 95 LYS A O 1
ATOM 742 N N . HIS A 1 96 ? 10.998 4.856 -17.610 1.00 97.50 96 HIS A N 1
ATOM 743 C CA . HIS A 1 96 ? 10.121 4.302 -18.642 1.00 97.50 96 HIS A CA 1
ATOM 744 C C . HIS A 1 96 ? 8.922 5.194 -18.974 1.00 97.50 96 HIS A C 1
ATOM 746 O O . HIS A 1 96 ? 8.081 4.783 -19.769 1.00 97.50 96 HIS A O 1
ATOM 752 N N . ASN A 1 97 ? 8.860 6.413 -18.423 1.00 96.75 97 ASN A N 1
ATOM 753 C CA . ASN A 1 97 ? 7.724 7.332 -18.555 1.00 96.75 97 ASN A CA 1
ATOM 754 C C . ASN A 1 97 ? 6.384 6.686 -18.151 1.00 96.75 97 ASN A C 1
ATOM 756 O O . ASN A 1 97 ? 5.360 6.897 -18.798 1.00 96.75 97 ASN A O 1
ATOM 760 N N . ILE A 1 98 ? 6.407 5.870 -17.096 1.00 95.88 98 ILE A N 1
ATOM 761 C CA . ILE A 1 98 ? 5.224 5.261 -16.481 1.00 95.88 98 ILE A CA 1
ATOM 762 C C . ILE A 1 98 ? 4.892 6.061 -15.219 1.00 95.88 98 ILE A C 1
ATOM 764 O O . ILE A 1 98 ? 5.795 6.520 -14.520 1.00 95.88 98 ILE A O 1
ATOM 768 N N . ARG A 1 99 ? 3.607 6.209 -14.893 1.00 94.56 99 ARG A N 1
ATOM 769 C CA . ARG A 1 99 ? 3.199 6.751 -13.592 1.00 94.56 99 ARG A CA 1
ATOM 770 C C . ARG A 1 99 ? 3.426 5.709 -12.501 1.00 94.56 99 ARG A C 1
ATOM 772 O O . ARG A 1 99 ? 2.897 4.602 -12.582 1.00 94.56 99 ARG A O 1
ATOM 779 N N . ALA A 1 100 ? 4.197 6.044 -11.471 1.00 96.56 100 ALA A N 1
ATOM 780 C CA . ALA A 1 100 ? 4.505 5.100 -10.398 1.00 96.56 100 ALA A CA 1
ATOM 781 C C . ALA A 1 100 ? 3.237 4.661 -9.639 1.00 96.56 100 ALA A C 1
ATOM 783 O O . ALA A 1 100 ? 3.130 3.509 -9.219 1.00 96.56 100 ALA A O 1
ATOM 784 N N . GLU A 1 101 ? 2.250 5.551 -9.530 1.00 95.38 101 GLU A N 1
ATOM 785 C CA . GLU A 1 101 ? 0.951 5.277 -8.919 1.00 95.38 101 GLU A CA 1
ATOM 786 C C . GLU A 1 101 ? 0.179 4.206 -9.691 1.00 95.38 101 GLU A C 1
ATOM 788 O O . GLU A 1 101 ? -0.483 3.390 -9.066 1.00 95.38 101 GLU A O 1
ATOM 793 N N . GLU A 1 102 ? 0.294 4.136 -11.023 1.00 94.38 102 GLU A N 1
ATOM 794 C CA . GLU A 1 102 ? -0.370 3.082 -11.805 1.00 94.38 102 GLU A CA 1
ATOM 795 C C . GLU A 1 102 ? 0.182 1.697 -11.457 1.00 94.38 102 GLU A C 1
ATOM 797 O O . GLU A 1 102 ? -0.586 0.749 -11.291 1.00 94.38 102 GLU A O 1
ATOM 802 N N . LEU A 1 103 ? 1.504 1.591 -11.277 1.00 96.19 103 LEU A N 1
ATOM 803 C CA . LEU A 1 103 ? 2.152 0.347 -10.852 1.00 96.19 103 LEU A CA 1
ATOM 804 C C . LEU A 1 103 ? 1.738 -0.051 -9.433 1.00 96.19 103 LEU A C 1
ATOM 806 O O . LEU A 1 103 ? 1.658 -1.237 -9.140 1.00 96.19 103 LEU A O 1
ATOM 81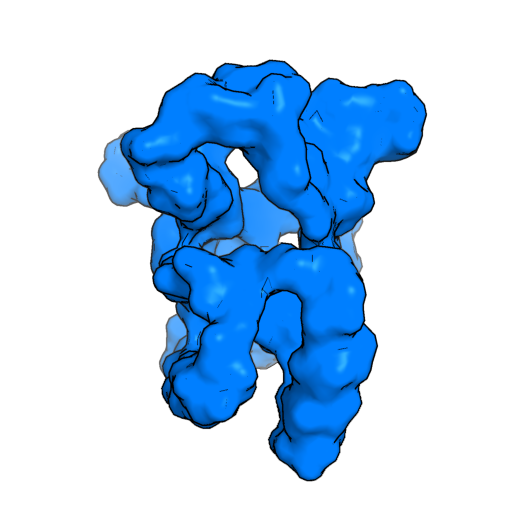0 N N . ALA A 1 104 ? 1.492 0.926 -8.560 1.00 96.38 104 ALA A N 1
ATOM 811 C CA . ALA A 1 104 ? 1.119 0.698 -7.169 1.00 96.38 104 ALA A CA 1
ATOM 812 C C . ALA A 1 104 ? -0.383 0.445 -6.959 1.00 96.38 104 ALA A C 1
ATOM 814 O O . ALA A 1 104 ? -0.764 -0.251 -6.021 1.00 96.38 104 ALA A O 1
ATOM 815 N N . LEU A 1 105 ? -1.242 1.020 -7.803 1.00 95.69 105 LEU A N 1
ATOM 816 C CA . LEU A 1 105 ? -2.695 0.943 -7.660 1.00 95.69 105 LEU A CA 1
ATOM 817 C C . LEU A 1 105 ? -3.283 -0.339 -8.248 1.00 95.69 105 LEU A C 1
ATOM 819 O O . LEU A 1 105 ? -4.208 -0.893 -7.652 1.00 95.69 105 LEU A O 1
ATOM 823 N N . TYR A 1 106 ? -2.764 -0.791 -9.393 1.00 95.12 106 TYR A N 1
ATOM 824 C CA . TYR A 1 106 ? -3.480 -1.722 -10.274 1.00 95.12 106 TYR A CA 1
ATOM 825 C C . TYR A 1 106 ? -2.747 -3.045 -10.549 1.00 95.12 106 TYR A C 1
ATOM 827 O O . TYR A 1 106 ? -3.197 -3.820 -11.388 1.00 95.12 106 TYR A O 1
ATOM 835 N N . ALA A 1 107 ? -1.611 -3.303 -9.892 1.00 90.19 107 ALA A N 1
ATOM 836 C CA . ALA A 1 107 ? -0.819 -4.508 -10.138 1.00 90.19 107 ALA A CA 1
ATOM 837 C C . ALA A 1 107 ? -1.292 -5.730 -9.343 1.00 90.19 107 ALA A C 1
ATOM 839 O O . ALA A 1 107 ? -1.596 -6.748 -9.957 1.00 90.19 107 ALA A O 1
ATOM 840 N N . GLY A 1 108 ? -1.331 -5.634 -8.010 1.00 90.56 108 GLY A N 1
ATOM 841 C CA . GLY A 1 108 ? -1.659 -6.760 -7.136 1.00 90.56 108 GLY A CA 1
ATOM 842 C C . GLY A 1 108 ? -0.450 -7.583 -6.693 1.00 90.56 108 GLY A C 1
ATOM 843 O O . GLY A 1 108 ? 0.705 -7.249 -6.970 1.00 90.56 108 GLY A O 1
ATOM 844 N N . GLU A 1 109 ? -0.736 -8.674 -5.986 1.00 92.94 109 GLU A N 1
ATOM 845 C CA . GLU A 1 109 ? 0.212 -9.630 -5.407 1.00 92.94 109 GLU A CA 1
ATOM 846 C C . GLU A 1 109 ? 1.167 -9.022 -4.360 1.00 92.94 109 GLU A C 1
ATOM 848 O O . GLU A 1 109 ? 2.183 -9.624 -4.015 1.00 92.94 109 GLU A O 1
ATOM 853 N N . GLU A 1 110 ? 0.879 -7.829 -3.824 1.00 92.25 110 GLU A N 1
ATOM 854 C CA . GLU A 1 110 ? 1.721 -7.234 -2.779 1.00 92.25 110 GLU A CA 1
ATOM 855 C C . GLU A 1 110 ? 1.549 -7.916 -1.413 1.00 92.25 110 GLU A C 1
ATOM 857 O O . GLU A 1 110 ? 2.486 -7.932 -0.614 1.00 92.25 110 GLU A O 1
ATOM 862 N N . PHE A 1 111 ? 0.363 -8.467 -1.127 1.00 94.12 111 PHE A N 1
ATOM 863 C CA . PHE A 1 111 ? -0.001 -9.114 0.146 1.00 94.12 111 PHE A CA 1
ATOM 864 C C . PHE A 1 111 ? 0.230 -8.239 1.393 1.00 94.12 111 PHE A C 1
ATOM 866 O O . PHE A 1 111 ? 0.381 -8.730 2.516 1.00 94.12 111 PHE A O 1
ATOM 873 N N . GLU A 1 112 ? 0.230 -6.918 1.210 1.00 96.62 112 GLU A N 1
ATOM 874 C CA . GLU A 1 112 ? 0.272 -5.947 2.298 1.00 96.62 112 GLU A CA 1
ATOM 875 C C . GLU A 1 112 ? -1.096 -5.805 2.966 1.00 96.62 112 GLU A C 1
ATOM 877 O O . GLU A 1 112 ? -2.128 -5.868 2.302 1.00 96.62 112 GLU A O 1
ATOM 882 N N . LEU A 1 113 ? -1.121 -5.545 4.276 1.00 97.62 113 LEU A N 1
ATOM 883 C CA . LEU A 1 113 ? -2.368 -5.290 4.995 1.00 97.62 113 LEU A CA 1
ATOM 884 C C . LEU A 1 113 ? -2.773 -3.824 4.872 1.00 97.62 113 LEU A C 1
ATOM 886 O O . LEU A 1 113 ? -2.042 -2.922 5.292 1.00 97.62 113 LEU A O 1
ATOM 890 N N . LEU A 1 114 ? -3.990 -3.588 4.402 1.00 97.50 114 LEU A N 1
ATOM 891 C CA . LEU A 1 114 ? -4.688 -2.313 4.472 1.00 97.50 114 LEU A CA 1
ATOM 892 C C . LEU A 1 114 ? -5.655 -2.338 5.644 1.00 97.50 114 LEU A C 1
ATOM 894 O O . LEU A 1 114 ? -6.495 -3.224 5.757 1.00 97.50 114 LEU A O 1
ATOM 898 N N . PHE A 1 115 ? -5.533 -1.359 6.531 1.00 97.94 115 PHE A N 1
ATOM 899 C CA . PHE A 1 115 ? -6.281 -1.336 7.777 1.00 97.94 115 PHE A CA 1
ATOM 900 C C . PHE A 1 115 ? -6.650 0.086 8.184 1.00 97.94 115 PHE A C 1
ATOM 902 O O . PHE A 1 115 ? -5.993 1.054 7.794 1.00 97.94 115 PHE A O 1
ATOM 909 N N . THR A 1 116 ? -7.689 0.196 9.007 1.00 97.88 116 THR A N 1
ATOM 910 C CA . THR A 1 116 ? -8.197 1.470 9.528 1.00 97.88 116 THR A CA 1
ATOM 911 C C . THR A 1 116 ? -8.193 1.478 11.050 1.00 97.88 116 THR A C 1
ATOM 913 O O . THR A 1 116 ? -8.551 0.482 11.679 1.00 97.88 116 THR A O 1
ATOM 916 N N . LEU A 1 117 ? -7.896 2.629 11.635 1.00 98.06 117 LEU A N 1
ATOM 917 C CA . LEU A 1 117 ? -7.944 2.908 13.069 1.00 98.06 117 LEU A CA 1
ATOM 918 C C . LEU A 1 117 ? -8.307 4.380 13.281 1.00 98.06 117 LEU A C 1
ATOM 920 O O . LEU A 1 117 ? -8.338 5.148 12.316 1.00 98.06 117 LEU A O 1
ATOM 924 N N . LYS A 1 118 ? -8.581 4.786 14.524 1.00 98.06 118 LYS A N 1
A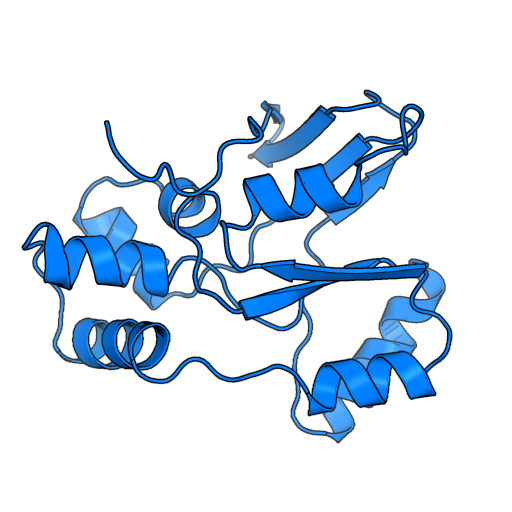TOM 925 C CA . LYS A 1 118 ? -8.723 6.214 14.829 1.00 98.06 118 LYS A CA 1
ATOM 926 C C . LYS A 1 118 ? -7.372 6.913 14.740 1.00 98.06 118 LYS A C 1
ATOM 928 O O . LYS A 1 118 ? -6.343 6.346 15.100 1.00 98.06 118 LYS A O 1
ATOM 933 N N . GLU A 1 119 ? -7.395 8.179 14.336 1.00 97.00 119 GLU A N 1
ATOM 934 C CA . GLU A 1 119 ? -6.195 9.022 14.252 1.00 97.00 119 GLU A CA 1
ATOM 935 C C . GLU A 1 119 ? -5.432 9.082 15.587 1.00 97.00 119 GLU A C 1
ATOM 937 O O . GLU A 1 119 ? -4.208 8.976 15.617 1.00 97.00 119 GLU A O 1
ATOM 942 N N . GLU A 1 120 ? -6.163 9.191 16.700 1.00 97.94 120 GLU A N 1
ATOM 943 C CA . GLU A 1 120 ? -5.609 9.259 18.059 1.00 97.94 120 GLU A CA 1
ATOM 944 C C . GLU A 1 120 ? -4.815 8.004 18.464 1.00 97.94 120 GLU A C 1
ATOM 946 O O . GLU A 1 120 ? -3.870 8.101 19.248 1.00 97.94 120 GLU A O 1
ATOM 951 N N . ASP A 1 121 ? -5.127 6.848 17.870 1.00 98.19 121 ASP A N 1
ATOM 952 C CA . ASP A 1 121 ? -4.482 5.565 18.161 1.00 98.19 121 ASP A CA 1
ATOM 953 C C . ASP A 1 121 ? -3.239 5.301 17.286 1.00 98.19 121 ASP A C 1
ATOM 955 O O . ASP A 1 121 ? -2.450 4.396 17.574 1.00 98.19 121 ASP A O 1
ATOM 959 N N . TYR A 1 122 ? -3.014 6.095 16.229 1.00 97.88 122 TYR A N 1
ATOM 960 C CA . TYR A 1 122 ? -1.927 5.857 15.270 1.00 97.88 122 TYR A CA 1
ATOM 961 C C . TYR A 1 122 ? -0.538 5.922 15.907 1.00 97.88 122 TYR A C 1
ATOM 963 O O . TYR A 1 122 ? 0.305 5.059 15.660 1.00 97.88 122 TYR A O 1
ATOM 971 N N . THR A 1 123 ? -0.297 6.919 16.762 1.00 98.19 123 THR A N 1
ATOM 972 C CA . THR A 1 123 ? 1.013 7.095 17.413 1.00 98.19 123 THR A CA 1
ATOM 973 C C . THR A 1 123 ? 1.341 5.931 18.350 1.00 98.19 123 THR A C 1
ATOM 975 O O . THR A 1 123 ? 2.503 5.538 18.470 1.00 98.19 123 THR A O 1
ATOM 978 N N . GLU A 1 124 ? 0.331 5.373 19.020 1.00 98.25 124 GLU A N 1
ATOM 979 C CA . GLU A 1 124 ? 0.495 4.214 19.897 1.00 98.25 124 GLU A CA 1
ATOM 980 C C . GLU A 1 124 ? 0.849 2.966 19.082 1.00 98.25 124 GLU A C 1
ATOM 982 O O . GLU A 1 124 ? 1.886 2.345 19.334 1.00 98.25 124 GLU A O 1
ATOM 987 N N . LEU A 1 125 ? 0.059 2.660 18.044 1.00 98.31 125 LEU A N 1
ATOM 988 C CA . LEU A 1 125 ? 0.321 1.523 17.164 1.00 98.31 125 LEU A CA 1
ATOM 989 C C . LEU A 1 125 ? 1.695 1.635 16.495 1.00 98.31 125 LEU A C 1
ATOM 991 O O . LEU A 1 125 ? 2.452 0.669 16.484 1.00 98.31 125 LEU A O 1
ATOM 995 N N . GLN A 1 126 ? 2.064 2.815 15.991 1.00 98.12 126 GLN A N 1
ATOM 996 C CA . GLN A 1 126 ? 3.357 3.020 15.340 1.00 98.12 126 GLN A CA 1
ATOM 997 C C . GLN A 1 126 ? 4.531 2.695 16.277 1.00 98.12 126 GLN A C 1
ATOM 999 O O . GLN A 1 126 ? 5.514 2.095 15.844 1.00 98.12 126 GLN A O 1
ATOM 1004 N N . LYS A 1 127 ? 4.443 3.053 17.565 1.00 97.94 127 LYS A N 1
ATOM 1005 C CA . LYS A 1 127 ? 5.477 2.710 18.555 1.00 97.94 127 LYS A CA 1
ATOM 1006 C C . LYS A 1 127 ? 5.556 1.203 18.798 1.00 97.94 127 LYS A C 1
ATOM 1008 O O . LYS A 1 127 ? 6.663 0.672 18.862 1.00 97.94 127 LYS A O 1
ATOM 1013 N N . LEU A 1 128 ? 4.411 0.523 18.900 1.00 97.44 128 LEU A N 1
ATOM 1014 C CA . LEU A 1 128 ? 4.352 -0.935 19.062 1.00 97.44 128 LEU A CA 1
ATOM 1015 C C . LEU A 1 128 ? 4.963 -1.664 17.859 1.00 97.44 128 LEU A C 1
ATOM 1017 O O . LEU A 1 128 ? 5.785 -2.559 18.042 1.00 97.44 128 LEU A O 1
ATOM 1021 N N . MET A 1 129 ? 4.623 -1.234 16.642 1.00 97.56 129 MET A N 1
ATOM 1022 C CA . MET A 1 129 ? 5.176 -1.786 15.402 1.00 97.56 129 MET A CA 1
ATOM 1023 C C . MET A 1 129 ? 6.696 -1.591 15.340 1.00 97.56 129 MET A C 1
ATOM 1025 O O . MET A 1 129 ? 7.440 -2.557 15.154 1.00 97.56 129 MET A O 1
ATOM 1029 N N . LYS A 1 130 ? 7.180 -0.372 15.621 1.00 97.25 130 LYS A N 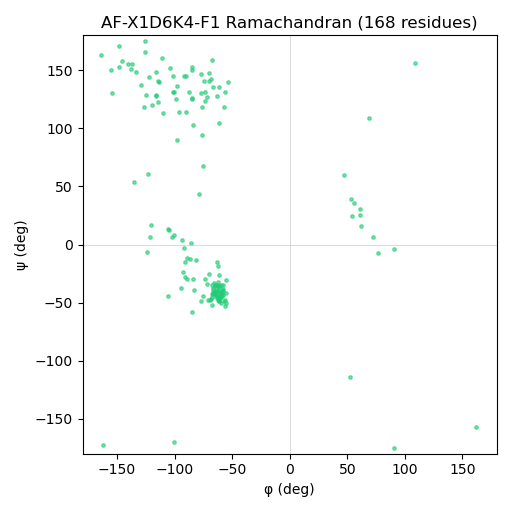1
ATOM 1030 C CA . LYS A 1 130 ? 8.620 -0.066 15.638 1.00 97.25 130 LYS A CA 1
ATOM 1031 C C . LYS A 1 130 ? 9.395 -0.871 16.677 1.00 97.25 130 LYS A C 1
ATOM 1033 O O . LYS A 1 130 ? 10.514 -1.286 16.397 1.00 97.25 130 LYS A O 1
ATOM 1038 N N . ALA A 1 131 ? 8.813 -1.140 17.847 1.00 97.25 131 ALA A N 1
ATOM 1039 C CA . ALA A 1 131 ? 9.441 -1.986 18.867 1.00 97.25 131 ALA A CA 1
ATOM 1040 C C . ALA A 1 131 ? 9.671 -3.436 18.394 1.00 97.25 131 ALA A C 1
ATOM 1042 O O . ALA A 1 131 ? 10.480 -4.151 18.981 1.00 97.25 131 ALA A O 1
ATOM 1043 N N . GLN A 1 132 ? 8.981 -3.861 17.333 1.00 96.38 132 GLN A N 1
ATOM 1044 C CA . GLN A 1 132 ? 9.133 -5.167 16.693 1.00 96.38 132 GLN A CA 1
ATOM 1045 C C . GLN A 1 132 ? 9.894 -5.097 15.355 1.00 96.38 132 GLN A C 1
ATOM 1047 O O . GLN A 1 132 ? 9.903 -6.078 14.614 1.00 96.38 132 GLN A O 1
ATOM 1052 N N . ASN A 1 133 ? 10.537 -3.964 15.037 1.00 96.25 133 ASN A N 1
ATOM 1053 C CA . ASN A 1 133 ? 11.175 -3.689 13.740 1.00 96.25 133 ASN A CA 1
ATOM 1054 C C . ASN A 1 133 ? 10.214 -3.828 12.545 1.00 96.25 133 ASN A C 1
ATOM 1056 O O . ASN A 1 133 ? 10.605 -4.304 11.481 1.00 96.25 133 ASN A O 1
ATOM 1060 N N . MET A 1 134 ? 8.952 -3.441 12.735 1.00 96.19 134 MET A N 1
ATOM 1061 C CA . MET A 1 134 ? 7.941 -3.402 11.683 1.00 96.19 134 MET A CA 1
ATOM 1062 C C . MET A 1 134 ? 7.525 -1.953 11.436 1.00 96.19 134 MET A C 1
ATOM 1064 O O . MET A 1 134 ? 7.366 -1.172 12.378 1.00 96.19 134 MET A O 1
ATOM 1068 N N . ASP A 1 135 ? 7.325 -1.604 10.171 1.00 95.19 135 ASP A N 1
ATOM 1069 C CA . ASP A 1 135 ? 6.862 -0.282 9.767 1.00 95.19 135 ASP A CA 1
ATOM 1070 C C . ASP A 1 135 ? 5.383 -0.317 9.379 1.00 95.19 135 ASP A C 1
ATOM 1072 O O . ASP A 1 135 ? 4.844 -1.331 8.939 1.00 95.19 135 ASP A O 1
ATOM 1076 N N . ILE A 1 136 ? 4.721 0.822 9.558 1.00 97.56 136 ILE A N 1
ATOM 1077 C CA . ILE A 1 136 ? 3.389 1.077 9.021 1.00 97.56 136 ILE A CA 1
ATOM 1078 C C . ILE A 1 136 ? 3.368 2.453 8.378 1.00 97.56 136 ILE A C 1
ATOM 1080 O O . ILE A 1 136 ? 4.028 3.388 8.837 1.00 97.56 136 ILE A O 1
ATOM 1084 N N . PHE A 1 137 ? 2.555 2.573 7.340 1.00 97.75 137 PHE A N 1
ATOM 1085 C CA . PHE A 1 137 ? 2.415 3.788 6.558 1.00 97.75 137 PHE A CA 1
ATOM 1086 C C . PHE A 1 137 ? 0.965 4.253 6.636 1.00 97.75 137 PHE A C 1
ATOM 1088 O O . PHE A 1 137 ? 0.041 3.520 6.255 1.00 97.75 137 PHE A O 1
ATOM 1095 N N . LYS A 1 138 ? 0.764 5.468 7.148 1.00 97.75 138 LYS A N 1
ATOM 1096 C CA . LYS A 1 138 ? -0.482 6.208 6.956 1.00 97.75 138 LYS A CA 1
ATOM 1097 C C . LYS A 1 138 ? -0.512 6.698 5.510 1.00 97.75 138 LYS A C 1
ATOM 1099 O O . LYS A 1 138 ? 0.486 7.233 5.040 1.00 97.75 138 LYS A O 1
ATOM 1104 N N . ILE A 1 139 ? -1.630 6.464 4.831 1.00 97.38 139 ILE A N 1
ATOM 1105 C CA . ILE A 1 139 ? -1.788 6.756 3.395 1.00 97.38 139 ILE A CA 1
ATOM 1106 C C . ILE A 1 139 ? -2.980 7.670 3.104 1.00 97.38 139 ILE A C 1
ATOM 1108 O O . ILE A 1 139 ? -3.198 8.057 1.965 1.00 97.38 139 ILE A O 1
ATOM 1112 N N . GLY A 1 140 ? -3.787 7.984 4.119 1.00 97.38 140 GLY A N 1
ATOM 1113 C CA . GLY A 1 140 ? -5.027 8.728 3.956 1.00 97.38 140 GLY A CA 1
ATOM 1114 C C . GLY A 1 140 ? -5.968 8.571 5.141 1.00 97.38 140 GLY A C 1
ATOM 1115 O O . GLY A 1 140 ? -5.550 8.213 6.249 1.00 97.38 140 GLY A O 1
ATOM 1116 N N . LYS A 1 141 ? -7.256 8.809 4.887 1.00 97.69 141 LYS A N 1
ATOM 1117 C CA . LYS A 1 141 ? -8.340 8.727 5.871 1.00 97.69 141 LYS A CA 1
ATOM 1118 C C . LYS A 1 141 ? -9.664 8.283 5.251 1.00 97.69 141 LYS A C 1
ATOM 1120 O O . LYS A 1 141 ? -9.950 8.560 4.088 1.00 97.69 141 LYS A O 1
ATOM 1125 N N . ILE A 1 142 ? -10.494 7.663 6.084 1.00 97.25 142 ILE A N 1
ATOM 1126 C CA . ILE A 1 142 ? -11.923 7.483 5.814 1.00 97.25 142 ILE A CA 1
ATOM 1127 C C . ILE A 1 142 ? -12.633 8.828 6.031 1.00 97.25 142 ILE A C 1
ATOM 1129 O O . ILE A 1 142 ? -12.294 9.560 6.963 1.00 97.25 142 ILE A O 1
ATOM 1133 N N . THR A 1 143 ? -13.604 9.165 5.186 1.00 96.06 143 THR A N 1
ATOM 1134 C CA . THR A 1 143 ? -14.377 10.413 5.266 1.00 96.06 143 THR A CA 1
ATOM 1135 C C . THR A 1 143 ? -15.847 10.164 4.940 1.00 96.06 143 THR A C 1
ATOM 1137 O O . THR A 1 143 ? -16.174 9.228 4.232 1.00 96.06 143 THR A O 1
ATOM 1140 N N . ASP A 1 144 ? -16.732 11.021 5.435 1.00 95.25 144 ASP A N 1
ATOM 1141 C CA . ASP A 1 144 ? -18.156 11.115 5.067 1.00 95.25 144 ASP A CA 1
ATOM 1142 C C . ASP A 1 144 ? -18.409 11.995 3.822 1.00 95.25 144 ASP A C 1
ATOM 1144 O O . ASP A 1 144 ? -19.545 12.222 3.408 1.00 95.25 144 ASP A O 1
ATOM 1148 N N . LYS A 1 145 ? -17.342 12.531 3.219 1.00 93.44 145 LYS A N 1
ATOM 1149 C CA . LYS A 1 145 ? -17.397 13.332 1.996 1.00 93.44 145 LYS A CA 1
ATOM 1150 C C . LYS A 1 145 ? -17.260 12.421 0.792 1.00 93.44 145 LYS A C 1
ATOM 1152 O O . LYS A 1 145 ? -16.480 11.477 0.830 1.00 93.44 145 LYS A O 1
ATOM 1157 N N . ASN A 1 146 ? -17.957 12.767 -0.2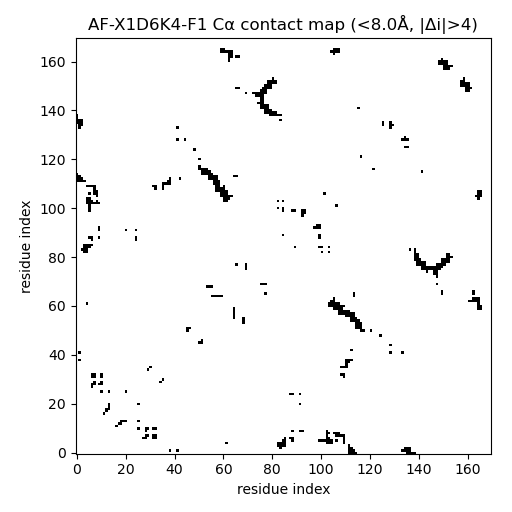87 1.00 91.94 146 ASN A N 1
ATOM 1158 C CA . ASN A 1 146 ? -17.951 12.012 -1.540 1.00 91.94 146 ASN A CA 1
ATOM 1159 C C . ASN A 1 146 ? -18.149 10.494 -1.319 1.00 91.94 146 ASN A C 1
ATOM 1161 O O . ASN A 1 146 ? -17.257 9.713 -1.656 1.00 91.94 146 ASN A O 1
ATOM 1165 N N . PRO A 1 147 ? -19.281 10.067 -0.720 1.00 93.00 147 PRO A N 1
ATOM 1166 C CA . PRO A 1 147 ? -19.506 8.660 -0.405 1.00 93.00 147 PRO A CA 1
ATOM 1167 C C . PRO A 1 147 ? -19.340 7.751 -1.627 1.00 93.00 147 PRO A C 1
ATOM 1169 O O . PRO A 1 147 ? -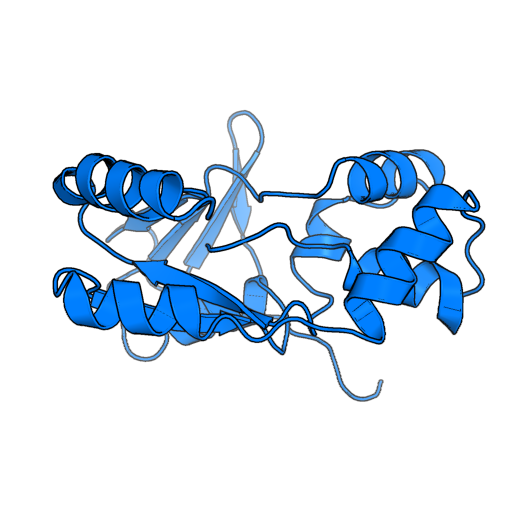19.731 8.110 -2.739 1.00 93.00 147 PRO A O 1
ATOM 1172 N N . GLY A 1 148 ? -18.725 6.588 -1.419 1.00 91.56 148 GLY A N 1
ATOM 1173 C CA . GLY A 1 148 ? -18.397 5.627 -2.470 1.00 91.56 148 GLY A CA 1
ATOM 1174 C C . GLY A 1 148 ? -17.185 5.992 -3.336 1.00 91.56 148 GLY A C 1
ATOM 1175 O O . GLY A 1 148 ? -16.758 5.153 -4.127 1.00 91.56 148 GLY A O 1
ATOM 1176 N N . LEU A 1 149 ? -16.607 7.194 -3.199 1.00 94.50 149 LEU A N 1
ATOM 1177 C CA . LEU A 1 149 ? -15.404 7.579 -3.941 1.00 94.50 149 LEU A CA 1
ATOM 1178 C C . LEU A 1 149 ? -14.123 7.268 -3.164 1.00 94.50 149 LEU A C 1
ATOM 1180 O O . LEU A 1 149 ? -14.036 7.424 -1.943 1.00 94.50 149 LEU A O 1
ATOM 1184 N N . ILE A 1 150 ? -13.100 6.886 -3.921 1.00 96.56 150 ILE A N 1
ATOM 1185 C CA . ILE A 1 150 ? -11.710 6.806 -3.480 1.00 96.56 150 ILE A CA 1
ATOM 1186 C C . ILE A 1 150 ? -10.960 7.863 -4.275 1.00 96.56 150 ILE A C 1
ATOM 1188 O O . ILE A 1 150 ? -10.999 7.850 -5.503 1.00 96.56 150 ILE A O 1
ATOM 1192 N N . GLN A 1 151 ? -10.301 8.787 -3.588 1.00 96.31 151 GLN A N 1
ATOM 1193 C CA . GLN A 1 151 ? -9.639 9.920 -4.223 1.00 96.31 151 GLN A CA 1
ATOM 1194 C C . GLN A 1 151 ? -8.201 10.037 -3.733 1.00 96.31 151 GLN A C 1
ATOM 1196 O O . GLN A 1 151 ? -7.956 9.922 -2.536 1.00 96.31 151 GLN A O 1
ATOM 1201 N N . LEU A 1 152 ? -7.262 10.294 -4.638 1.00 96.38 152 LEU A N 1
ATOM 1202 C CA . LEU A 1 152 ? -5.875 10.623 -4.315 1.00 96.38 152 LEU A CA 1
ATOM 1203 C C . LEU A 1 152 ? -5.662 12.129 -4.424 1.00 96.38 152 LEU A C 1
ATOM 1205 O O . LEU A 1 152 ? -6.050 12.738 -5.421 1.00 96.38 152 LEU A O 1
ATOM 1209 N N . VAL A 1 153 ? -5.057 12.724 -3.400 1.00 94.94 153 VAL A N 1
ATOM 1210 C CA . VAL A 1 153 ? -4.595 14.111 -3.443 1.00 94.94 153 VAL A CA 1
ATOM 1211 C C . VAL A 1 153 ? -3.314 14.174 -4.273 1.00 94.94 153 VAL A C 1
ATOM 1213 O O . VAL A 1 153 ? -2.306 13.575 -3.910 1.00 94.94 153 VAL A O 1
ATOM 1216 N N . GLU A 1 154 ? -3.354 14.922 -5.371 1.00 88.56 154 GLU A N 1
ATOM 1217 C CA . GLU A 1 154 ? -2.189 15.259 -6.192 1.00 88.56 154 GLU A CA 1
ATOM 1218 C C . GLU A 1 154 ? -2.130 16.781 -6.345 1.00 88.56 154 GLU A C 1
ATOM 1220 O O . GLU A 1 154 ? -3.059 17.408 -6.865 1.00 88.56 154 GLU A O 1
ATOM 1225 N N . ASP A 1 155 ? -1.043 17.382 -5.855 1.00 84.81 155 ASP A N 1
ATOM 1226 C CA . ASP A 1 155 ? -0.872 18.832 -5.731 1.00 84.81 155 ASP A CA 1
ATOM 1227 C C . ASP A 1 155 ? -2.043 19.497 -4.975 1.00 84.81 155 ASP A C 1
ATOM 1229 O O . ASP A 1 155 ? -2.250 19.266 -3.784 1.00 84.81 155 ASP A O 1
ATOM 1233 N N . GLU A 1 156 ? -2.826 20.330 -5.666 1.00 86.06 156 GLU A N 1
ATOM 1234 C CA . GLU A 1 156 ? -3.999 21.034 -5.133 1.00 86.06 156 GLU A CA 1
ATOM 1235 C C . GLU A 1 156 ? -5.322 20.428 -5.634 1.00 86.06 156 GLU A C 1
ATOM 1237 O O . GLU A 1 156 ? -6.385 21.049 -5.535 1.00 86.06 156 GLU A O 1
ATOM 1242 N N . LYS A 1 157 ? -5.275 19.227 -6.224 1.00 91.38 157 LYS A N 1
ATOM 1243 C CA . LYS A 1 157 ? -6.432 18.550 -6.818 1.00 91.38 157 LYS A CA 1
ATOM 1244 C C . LYS A 1 157 ? -6.617 17.154 -6.242 1.00 91.38 157 LYS A C 1
ATOM 1246 O O . LYS A 1 157 ? -5.751 16.592 -5.583 1.00 91.38 157 LYS A O 1
ATOM 1251 N N . THR A 1 158 ? -7.799 16.608 -6.498 1.00 91.94 158 THR A N 1
ATOM 1252 C CA . THR A 1 158 ? -8.119 15.210 -6.217 1.00 91.94 158 THR A CA 1
ATOM 1253 C C . THR A 1 158 ? -8.344 14.476 -7.527 1.00 91.94 158 THR A C 1
ATOM 1255 O O . THR A 1 158 ? -8.931 15.031 -8.460 1.00 91.94 158 THR A O 1
ATOM 1258 N N . ILE A 1 159 ? -7.843 13.248 -7.598 1.00 93.06 159 ILE A N 1
ATOM 1259 C CA . ILE A 1 159 ? -8.035 12.336 -8.721 1.00 93.06 159 ILE A CA 1
ATOM 1260 C C . ILE A 1 159 ? -8.824 11.136 -8.223 1.00 93.06 159 ILE A C 1
ATOM 1262 O O . ILE A 1 159 ? -8.444 10.510 -7.234 1.00 93.06 159 ILE A O 1
ATOM 1266 N N . ASP A 1 160 ? -9.910 10.814 -8.917 1.00 94.25 160 ASP A N 1
ATOM 1267 C CA . ASP A 1 160 ? -10.716 9.641 -8.603 1.00 94.25 160 ASP A CA 1
ATOM 1268 C C . ASP A 1 160 ? -9.960 8.367 -8.995 1.00 94.25 160 ASP A C 1
ATOM 1270 O O . ASP A 1 160 ? -9.518 8.200 -10.135 1.00 94.25 160 ASP A O 1
ATOM 1274 N N . ILE A 1 161 ? -9.835 7.449 -8.042 1.00 93.56 161 ILE A N 1
ATOM 1275 C CA . ILE A 1 161 ? -9.283 6.118 -8.259 1.00 93.56 161 ILE A CA 1
ATOM 1276 C C . ILE A 1 161 ? -10.441 5.197 -8.623 1.00 93.56 161 ILE A C 1
ATOM 1278 O O . ILE A 1 161 ? -11.325 4.920 -7.811 1.00 93.56 161 ILE A O 1
ATOM 1282 N N . SER A 1 162 ? -10.433 4.701 -9.859 1.00 89.31 162 SER A N 1
ATOM 1283 C CA . SER A 1 162 ? -11.406 3.698 -10.281 1.00 89.31 162 SER A CA 1
ATOM 1284 C C . SER A 1 162 ? -11.129 2.360 -9.587 1.00 89.31 162 SER A C 1
ATOM 1286 O O . SER A 1 162 ? -9.959 1.980 -9.500 1.00 89.31 162 SER A O 1
ATOM 1288 N N . PRO A 1 163 ? -12.165 1.608 -9.169 1.00 81.19 163 PRO A N 1
ATOM 1289 C CA . PRO A 1 163 ? -12.022 0.289 -8.559 1.00 81.19 163 PRO A CA 1
ATOM 1290 C C . PRO A 1 163 ? -11.689 -0.751 -9.634 1.00 81.19 163 PRO A C 1
ATOM 1292 O O . PRO A 1 163 ? -12.501 -1.600 -9.990 1.00 81.19 163 PRO A O 1
ATOM 1295 N N . LYS A 1 164 ? -10.497 -0.636 -10.207 1.00 77.81 164 LYS A N 1
ATOM 1296 C CA . LYS A 1 164 ? -9.914 -1.632 -11.097 1.00 77.81 164 LYS A CA 1
ATOM 1297 C C . LYS A 1 164 ? -8.896 -2.410 -10.280 1.00 77.81 164 LYS A C 1
ATOM 1299 O O . LYS A 1 164 ? -8.102 -1.808 -9.560 1.00 77.81 164 LYS A O 1
ATOM 1304 N N . GLY A 1 165 ? -8.971 -3.727 -10.346 1.00 61.50 165 GLY A N 1
ATOM 1305 C CA . GLY A 1 165 ? -7.909 -4.601 -9.868 1.00 61.50 165 GLY A CA 1
ATOM 1306 C C . GLY A 1 165 ? -7.070 -5.089 -11.036 1.00 61.50 165 GLY A C 1
ATOM 1307 O O . GLY A 1 165 ? -7.2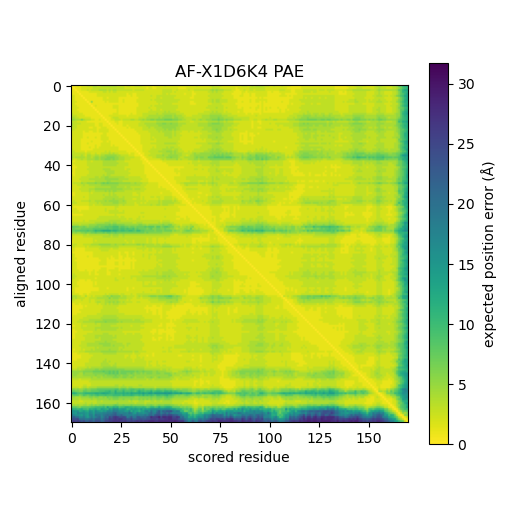38 -4.639 -12.173 1.00 61.50 165 GLY A O 1
ATOM 1308 N N . TRP A 1 166 ? -6.207 -6.054 -10.758 1.00 51.56 166 TRP A N 1
ATOM 1309 C CA . TRP A 1 166 ? -5.592 -6.848 -11.806 1.00 51.56 166 TRP A CA 1
ATOM 1310 C C . TRP A 1 166 ? -6.674 -7.541 -12.662 1.00 51.56 166 TRP A C 1
ATOM 1312 O O . TRP A 1 166 ? -7.478 -8.329 -12.161 1.00 51.56 166 TRP A O 1
ATOM 1322 N N . GLU A 1 167 ? -6.737 -7.223 -13.960 1.00 47.84 167 GLU A N 1
ATOM 1323 C CA . GLU A 1 167 ? -7.695 -7.834 -14.891 1.00 47.84 167 GLU A CA 1
ATOM 1324 C C . GLU A 1 167 ? -7.144 -9.172 -15.416 1.00 47.84 167 GLU A C 1
ATOM 1326 O O . GLU A 1 167 ? -6.289 -9.226 -16.302 1.00 47.84 167 GLU A O 1
ATOM 1331 N N . HIS A 1 168 ? -7.663 -10.279 -14.877 1.00 35.16 168 HIS A N 1
ATOM 1332 C CA . HIS A 1 168 ? -7.522 -11.612 -15.462 1.00 35.16 168 HIS A CA 1
ATOM 1333 C C . HIS A 1 168 ? -8.169 -11.628 -16.863 1.00 35.16 168 HIS A C 1
ATOM 1335 O O . HIS A 1 168 ? -9.386 -11.738 -16.981 1.00 35.16 168 HIS A O 1
ATOM 1341 N N . PHE A 1 169 ? -7.337 -11.603 -17.907 1.00 29.50 169 PHE A N 1
ATOM 1342 C CA . PHE A 1 169 ? -7.690 -11.760 -19.328 1.00 29.50 169 PHE A CA 1
ATOM 1343 C C . PHE A 1 169 ? -8.488 -10.601 -19.952 1.00 29.50 169 PHE A C 1
ATOM 1345 O O . PHE A 1 169 ? -9.698 -10.473 -19.771 1.00 29.50 169 PHE A O 1
ATOM 1352 N N . SER A 1 170 ? -7.809 -9.848 -20.821 1.00 32.81 170 SER A N 1
ATOM 1353 C CA . SER A 1 170 ? -8.423 -9.209 -21.992 1.00 32.81 170 SER A CA 1
ATOM 1354 C C . SER A 1 170 ? -7.706 -9.657 -23.262 1.00 32.81 170 SER A C 1
ATOM 1356 O O . SER A 1 170 ? -6.502 -9.995 -23.167 1.00 32.81 170 SER A O 1
#

InterPro domains:
  IPR006283 Thiamine-monophosphate kinase-like [PTHR30270] (2-170)
  IPR010918 PurM-like, C-terminal domain [PF02769] (16-146)
  IPR036676 PurM-like, C-terminal domain superfamily [G3DSA:3.90.650.10] (1-169)
  IPR036676 PurM-like, C-terminal domain superfamily [SSF56042] (2-153)

Foldseek 3Di:
DQDAFLLCLLQCCCPVVVADADPVSNVSSVCQQVPADACVVVVVVVVVLVFWPDKDWWAQAQLQVLLVVLVPVQQKEWEFAAGRHDVSLVVSCVVVVHDSVCSRGARGSNRDMDTDGDPVCVVVSQVVCVVVVTHDDDTTDMDSPPGSWYWYDDPPDTDTRDNHTHDDDD

Sequence (170 aa):
TTGYFGLTGAGFKVFLDNYSATEKQKSKFGNAIYTPAARLKEGLLFSQFGKIHSCIDSSDGLAWSLFELLRNKDELGILLDNIPIDPNVTDFAEKHNIRAEELALYAGEEFELLFTLKEEDYTELQKLMKAQNMDIFKIGKITDKNPGLIQLVEDEKTIDISPKGWEHFS

Nearest PDB structures (foldseek):
  3mcq-assembly1_A-2  TM=8.603E-01  e=1.040E-07  Methylobacillus flagellatus KT
  3p4e-assembly1_A-2  TM=6.917E-01  e=5.525E-04  Vibrio cholerae
  3mdo-assembly1_B  TM=5.829E-01  e=2.578E-04  Parabacteroides distasonis ATCC 8503
  2z01-assembly1_A  TM=6.647E-01  e=2.382E-03  Geobacillus kaustophilus
  1cli-assembly2_C  TM=7.206E-01  e=7.476E-03  Escherichia coli

pLDDT: mean 93.7, std 10.41, range [29.5, 98.56]

Radius of gyration: 16.13 Å; Cα contacts (8 Å, |Δi|>4): 306; chains: 1; bounding box: 43×36×42 Å

Mean predicted aligned error: 3.71 Å

Organism: NCBI:txid412755

Secondary structure (DSSP, 8-state):
--S-BSHHHHHHHHHTS-----HHHHHHHHHHHHS----HHHHHHHHHH----EEEEESS-HHHHHHHHHTT-TT-EEEES---B-HHHHHHHHHHT--HHHHHHS-----EEEEE--HHHHHHHHHHHHHTT------EEEESSSTT-EEEEETTEEEE-------S--